Protein AF-A0A2P8FQ28-F1 (afdb_monomer)

InterPro domains:
  IPR010406 Protein of unknown function DUF1003 [PF06210] (60-153)
  IPR010406 Protein of unknown function DUF1003 [PTHR41386] (35-153)

Structure (mmCIF, N/CA/C/O backbone):
data_AF-A0A2P8FQ28-F1
#
_entry.id   AF-A0A2P8FQ28-F1
#
loop_
_atom_site.group_PDB
_atom_site.id
_atom_site.type_symbol
_atom_site.label_atom_id
_atom_site.label_alt_id
_atom_site.label_comp_id
_atom_site.label_asym_id
_atom_site.label_entity_id
_atom_site.label_seq_id
_atom_site.pdbx_PDB_ins_code
_atom_site.Cartn_x
_atom_site.Cartn_y
_atom_site.Cartn_z
_atom_site.occupancy
_atom_site.B_iso_or_equiv
_atom_site.auth_seq_id
_atom_site.auth_comp_id
_atom_site.auth_asym_id
_atom_site.auth_atom_id
_atom_site.pdbx_PDB_model_num
ATOM 1 N N . MET A 1 1 ? -65.913 -6.601 38.156 1.00 41.97 1 MET A N 1
ATOM 2 C CA . MET A 1 1 ? -65.371 -7.658 37.280 1.00 41.97 1 MET A CA 1
ATOM 3 C C . MET A 1 1 ? -63.898 -7.759 37.629 1.00 41.97 1 MET A C 1
ATOM 5 O O . MET A 1 1 ? -63.173 -6.809 37.374 1.00 41.97 1 MET A O 1
ATOM 9 N N . ASN A 1 2 ? -63.533 -8.771 38.417 1.00 44.94 2 ASN A N 1
ATOM 10 C CA . ASN A 1 2 ? -62.227 -8.864 39.070 1.00 44.94 2 ASN A CA 1
ATOM 11 C C . ASN A 1 2 ? -61.266 -9.559 38.102 1.00 44.94 2 ASN A C 1
ATOM 13 O O . ASN A 1 2 ? -61.473 -10.728 37.793 1.00 44.94 2 ASN A O 1
ATOM 17 N N . ILE A 1 3 ? -60.296 -8.816 37.580 1.00 49.09 3 ILE A N 1
ATOM 18 C CA . ILE A 1 3 ? -59.264 -9.339 36.684 1.00 49.09 3 ILE A CA 1
ATOM 19 C C . ILE A 1 3 ? -58.226 -10.075 37.546 1.00 49.09 3 ILE A C 1
ATOM 21 O O . ILE A 1 3 ? -57.774 -9.529 38.554 1.00 49.09 3 ILE A O 1
ATOM 25 N N . GLU A 1 4 ? -57.921 -11.329 37.204 1.00 52.25 4 GLU A N 1
ATOM 26 C CA . GLU A 1 4 ? -57.016 -12.207 37.956 1.00 52.25 4 GLU A CA 1
ATOM 27 C C . GLU A 1 4 ? -55.581 -11.639 38.051 1.00 52.25 4 GLU A C 1
ATOM 29 O O . GLU A 1 4 ? -55.111 -10.960 37.134 1.00 52.25 4 GLU A O 1
ATOM 34 N N . PRO A 1 5 ? -54.848 -11.912 39.149 1.00 59.88 5 PRO A N 1
ATOM 35 C CA . PRO A 1 5 ? -53.528 -11.328 39.417 1.00 59.88 5 PRO A CA 1
ATOM 36 C C . PRO A 1 5 ? -52.430 -11.719 38.407 1.00 59.88 5 PRO A C 1
ATOM 38 O O . PRO A 1 5 ? -51.423 -11.017 38.322 1.00 59.88 5 PRO A O 1
ATOM 41 N N . GLU A 1 6 ? -52.609 -12.787 37.619 1.00 58.25 6 GLU A N 1
ATOM 42 C CA . GLU A 1 6 ? -51.674 -13.181 36.549 1.00 58.25 6 GLU A CA 1
ATOM 43 C C . GLU A 1 6 ? -51.639 -12.183 35.378 1.00 58.25 6 GLU A C 1
ATOM 45 O O . GLU A 1 6 ? -50.570 -11.925 34.821 1.00 58.25 6 GLU A O 1
ATOM 50 N N . GLU A 1 7 ? -52.769 -11.548 35.041 1.00 56.09 7 GLU A N 1
ATOM 51 C CA . GLU A 1 7 ? -52.867 -10.640 33.886 1.00 56.09 7 GLU A CA 1
ATOM 52 C C . GLU A 1 7 ? -52.091 -9.329 34.124 1.00 56.09 7 GLU A C 1
ATOM 54 O O . GLU A 1 7 ? -51.493 -8.762 33.205 1.00 56.09 7 GLU A O 1
ATOM 59 N N . GLN A 1 8 ? -52.008 -8.872 35.380 1.00 56.69 8 GLN A N 1
ATOM 60 C CA . GLN A 1 8 ? -51.251 -7.673 35.767 1.00 56.69 8 GLN A CA 1
ATOM 61 C C . 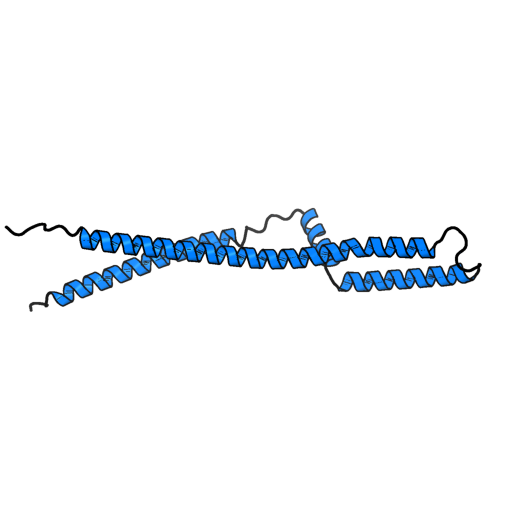GLN A 1 8 ? -49.732 -7.896 35.745 1.00 56.69 8 GLN A C 1
ATOM 63 O O . GLN A 1 8 ? -48.982 -6.992 35.367 1.00 56.69 8 GLN A O 1
ATOM 68 N N . ILE A 1 9 ? -49.272 -9.097 36.114 1.00 59.75 9 ILE A N 1
ATOM 69 C CA . ILE A 1 9 ? -47.850 -9.473 36.074 1.00 59.75 9 ILE A CA 1
ATOM 70 C C . ILE A 1 9 ? -47.388 -9.597 34.619 1.00 59.75 9 ILE A C 1
ATOM 72 O O . ILE A 1 9 ? -46.369 -9.013 34.251 1.00 59.75 9 ILE A O 1
ATOM 76 N N . PHE A 1 10 ? -48.185 -10.260 33.776 1.00 57.50 10 PHE A N 1
ATOM 77 C CA . PHE A 1 10 ? -47.898 -10.416 32.350 1.00 57.50 10 PHE A CA 1
ATOM 78 C C . PHE A 1 10 ? -47.864 -9.068 31.610 1.00 57.50 10 PHE A C 1
ATOM 80 O O . PHE A 1 10 ? -46.963 -8.809 30.812 1.00 57.50 10 PHE A O 1
ATOM 87 N N . THR A 1 11 ? -48.792 -8.159 31.932 1.00 64.94 11 THR A N 1
ATOM 88 C CA . THR A 1 11 ? -48.820 -6.805 31.350 1.00 64.94 11 THR A CA 1
ATOM 89 C C . THR A 1 11 ? -47.595 -5.981 31.766 1.00 64.94 11 THR A C 1
ATOM 91 O O . THR A 1 11 ? -47.005 -5.285 30.938 1.00 64.94 11 THR A O 1
ATOM 94 N N . GLY A 1 12 ? -47.162 -6.094 33.027 1.00 71.94 12 GLY A N 1
ATOM 95 C CA . GLY A 1 12 ? -45.959 -5.426 33.531 1.00 71.94 12 GLY A CA 1
ATOM 96 C C . GLY A 1 12 ? -44.660 -5.950 32.911 1.00 71.94 12 GLY A C 1
ATOM 97 O O . GLY A 1 12 ? -43.775 -5.155 32.589 1.00 71.94 12 GLY A O 1
ATOM 98 N N . GLU A 1 13 ? -44.546 -7.264 32.698 1.00 71.88 13 GLU A N 1
ATOM 99 C CA . GLU A 1 13 ? -43.406 -7.864 31.996 1.00 71.88 13 GLU A CA 1
ATOM 100 C C . GLU A 1 13 ? -43.367 -7.438 30.525 1.00 71.88 13 GLU A C 1
ATOM 102 O O . GLU A 1 13 ? -42.335 -6.948 30.066 1.00 71.88 13 GLU A O 1
ATOM 107 N N . MET A 1 14 ? -44.486 -7.508 29.800 1.00 70.38 14 MET A N 1
ATOM 108 C CA . MET A 1 14 ? -44.559 -7.073 28.396 1.00 70.38 14 MET A CA 1
ATOM 109 C C . MET A 1 14 ? -44.126 -5.608 28.222 1.00 70.38 14 MET A C 1
ATOM 111 O O . MET A 1 14 ? -43.327 -5.292 27.339 1.00 70.38 14 MET A O 1
ATOM 115 N N . GLN A 1 15 ? -44.559 -4.727 29.127 1.00 73.56 15 GLN A N 1
ATOM 116 C CA . GLN A 1 15 ? -44.184 -3.311 29.126 1.00 73.56 15 GLN A CA 1
ATOM 117 C C . GLN A 1 15 ? -42.697 -3.079 29.475 1.00 73.56 15 GLN A C 1
ATOM 119 O O . GLN A 1 15 ? -42.091 -2.081 29.072 1.00 73.56 15 GLN A O 1
ATOM 124 N N . TYR A 1 16 ? -42.083 -3.998 30.224 1.00 69.62 16 TYR A N 1
ATOM 125 C CA . TYR A 1 16 ? -40.661 -3.967 30.568 1.00 69.62 16 TYR A CA 1
ATOM 126 C C . TYR A 1 16 ? -39.781 -4.449 29.408 1.00 69.62 16 TYR A C 1
ATOM 128 O O . TYR A 1 16 ? -38.751 -3.837 29.116 1.00 69.62 16 TYR A O 1
ATOM 136 N N . LEU A 1 17 ? -40.210 -5.507 28.717 1.00 71.94 17 LEU A N 1
ATOM 137 C CA . LEU A 1 17 ? -39.536 -6.054 27.539 1.00 71.94 17 LEU A CA 1
ATOM 138 C C . LEU A 1 17 ? -39.528 -5.039 26.389 1.00 71.94 17 LEU A C 1
ATOM 140 O O . LEU A 1 17 ? -38.504 -4.868 25.729 1.00 71.94 17 LEU A O 1
ATOM 144 N N . GLU A 1 18 ? -40.622 -4.299 26.211 1.00 78.44 18 GLU A N 1
ATOM 145 C CA . GLU A 1 18 ? -40.720 -3.227 25.219 1.00 78.44 18 GLU A CA 1
ATOM 146 C C . GLU A 1 18 ? -39.738 -2.076 25.514 1.00 78.44 18 GLU A C 1
ATOM 148 O O . GLU A 1 18 ? -39.015 -1.619 24.625 1.00 78.44 18 GLU A O 1
ATOM 153 N N . LYS A 1 19 ? -39.625 -1.658 26.785 1.00 74.81 19 LYS A N 1
ATOM 154 C CA . LYS A 1 19 ? -38.637 -0.651 27.214 1.00 74.81 19 LYS A CA 1
ATOM 155 C C . LYS A 1 19 ? -37.199 -1.125 27.023 1.00 74.81 19 LYS A C 1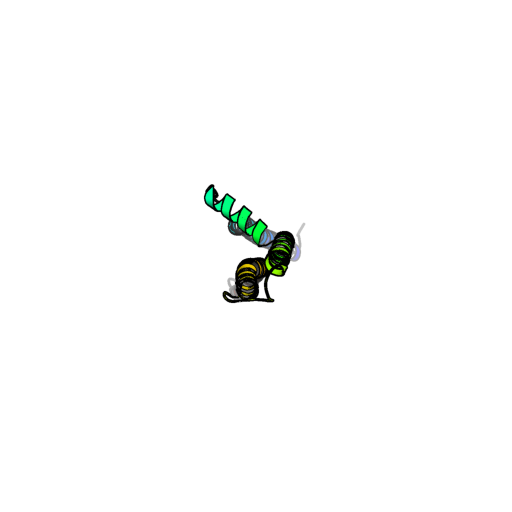
ATOM 157 O O . LYS A 1 19 ? -36.358 -0.338 26.592 1.00 74.81 19 LYS A O 1
ATOM 162 N N . LEU A 1 20 ? -36.913 -2.389 27.335 1.00 70.69 20 LEU A N 1
ATOM 163 C CA . LEU A 1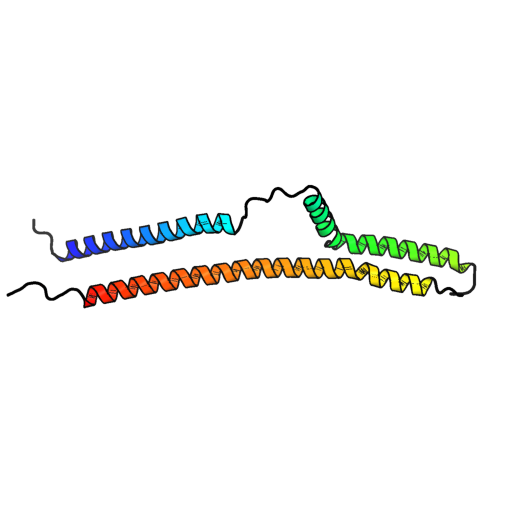 20 ? -35.581 -2.963 27.162 1.00 70.69 20 LEU A CA 1
ATOM 164 C C . LEU A 1 20 ? -35.191 -2.991 25.680 1.00 70.69 20 LEU A C 1
ATOM 166 O O . LEU A 1 20 ? -34.092 -2.569 25.324 1.00 70.69 20 LEU A O 1
ATOM 170 N N . HIS A 1 21 ? -36.116 -3.428 24.821 1.00 74.12 21 HIS A N 1
ATOM 171 C CA . HIS A 1 21 ? -35.918 -3.442 23.377 1.00 74.12 21 HIS A CA 1
ATOM 172 C C . HIS A 1 21 ? -35.661 -2.028 22.849 1.00 74.12 21 HIS A C 1
ATOM 174 O O . HIS A 1 21 ? -34.708 -1.819 22.106 1.00 74.12 21 HIS A O 1
ATOM 180 N N . LYS A 1 22 ? -36.429 -1.038 23.321 1.00 80.88 22 LYS A N 1
ATOM 181 C CA . LYS A 1 22 ? -36.265 0.369 22.942 1.00 80.88 22 LYS A CA 1
ATOM 182 C C . LYS A 1 22 ? -34.891 0.936 23.314 1.00 80.88 22 LYS A C 1
ATOM 184 O O . LYS A 1 22 ? -34.248 1.539 22.465 1.00 80.88 22 LYS A O 1
ATOM 189 N N . ILE A 1 23 ? -34.411 0.703 24.538 1.00 75.69 23 ILE A N 1
ATOM 190 C CA . ILE A 1 23 ? -33.101 1.203 25.000 1.00 75.69 23 ILE A CA 1
ATOM 191 C C . ILE A 1 23 ? -31.956 0.548 24.223 1.00 75.69 23 ILE A C 1
ATOM 193 O O . ILE A 1 23 ? -31.013 1.224 23.813 1.00 75.69 23 ILE A O 1
ATOM 197 N N . VAL A 1 24 ? -32.028 -0.769 24.006 1.00 78.19 24 VAL A N 1
ATOM 198 C CA . VAL A 1 24 ? -31.031 -1.493 23.207 1.00 78.19 24 VAL A CA 1
ATOM 199 C C . VAL A 1 24 ? -31.025 -0.966 21.773 1.00 78.19 24 VAL A C 1
ATOM 201 O O . VAL A 1 24 ? -29.953 -0.722 21.228 1.00 78.19 24 VAL A O 1
ATOM 204 N N . GLN A 1 25 ? -32.200 -0.723 21.191 1.00 76.44 25 GLN A N 1
ATOM 205 C CA . GLN A 1 25 ? -32.334 -0.202 19.834 1.00 76.44 25 GLN A CA 1
ATOM 206 C C . GLN A 1 25 ? -31.809 1.232 19.701 1.00 76.44 25 GLN A C 1
ATOM 208 O O . GLN A 1 25 ? -31.056 1.503 18.772 1.00 76.44 25 GLN A O 1
ATOM 213 N N . GLU A 1 26 ? -32.122 2.121 20.648 1.00 77.75 26 GLU A N 1
ATOM 214 C CA . GLU A 1 26 ? -31.590 3.492 20.693 1.00 77.75 26 GLU A CA 1
ATOM 215 C C . GLU A 1 26 ? -30.067 3.493 20.861 1.00 77.75 26 GLU A C 1
ATOM 217 O O . GLU A 1 26 ? -29.367 4.216 20.160 1.00 77.75 26 GLU A O 1
ATOM 222 N N . THR A 1 27 ? -29.534 2.618 21.716 1.00 69.38 27 THR A N 1
ATOM 223 C CA . THR A 1 27 ? -28.086 2.512 21.943 1.00 69.38 27 THR A CA 1
ATOM 224 C C . THR A 1 27 ? -27.354 1.945 20.723 1.00 69.38 27 THR A C 1
ATOM 226 O O . THR A 1 27 ? -26.227 2.348 20.436 1.00 69.38 27 THR A O 1
ATOM 229 N N . ILE A 1 28 ? -27.962 0.992 20.009 1.00 76.75 28 ILE A N 1
ATOM 230 C CA . ILE A 1 28 ? -27.426 0.476 18.743 1.00 76.75 28 ILE A CA 1
ATOM 231 C C . ILE A 1 28 ? -27.476 1.577 17.682 1.00 76.75 28 ILE A C 1
ATOM 233 O O . ILE A 1 28 ? -26.476 1.778 17.006 1.00 76.75 28 ILE A O 1
ATOM 237 N N . GLN A 1 29 ? -28.579 2.326 17.578 1.00 77.38 29 GLN A N 1
ATOM 238 C CA . GLN A 1 29 ? -28.713 3.427 16.619 1.00 77.38 29 GLN A CA 1
ATOM 239 C C . GLN A 1 29 ? -27.727 4.570 16.882 1.00 77.38 29 GLN A C 1
ATOM 241 O O . GLN A 1 29 ? -27.072 5.025 15.951 1.00 77.38 29 GLN A O 1
ATOM 246 N N . GLU A 1 30 ? -27.580 5.024 18.128 1.00 74.81 30 GLU A N 1
ATOM 247 C CA . GLU A 1 30 ? -26.624 6.078 18.494 1.00 74.81 30 GLU A CA 1
ATOM 248 C C . GLU A 1 30 ? -25.191 5.660 18.148 1.00 74.81 30 GLU A C 1
ATOM 250 O O . GLU A 1 30 ? -24.420 6.427 17.566 1.00 74.81 30 GLU A O 1
ATOM 255 N N . LYS A 1 31 ? -24.854 4.401 18.435 1.00 69.38 31 LYS A N 1
ATOM 256 C CA . LYS A 1 31 ? -23.560 3.839 18.064 1.00 69.38 31 LYS A CA 1
ATOM 257 C C . LYS A 1 31 ? -23.371 3.702 16.572 1.00 69.38 31 LYS A C 1
ATOM 259 O O . LYS A 1 31 ? -22.264 3.949 16.119 1.00 69.38 31 LYS A O 1
ATOM 264 N N . ASP A 1 32 ? -24.408 3.334 15.831 1.00 71.94 32 ASP A N 1
ATOM 265 C CA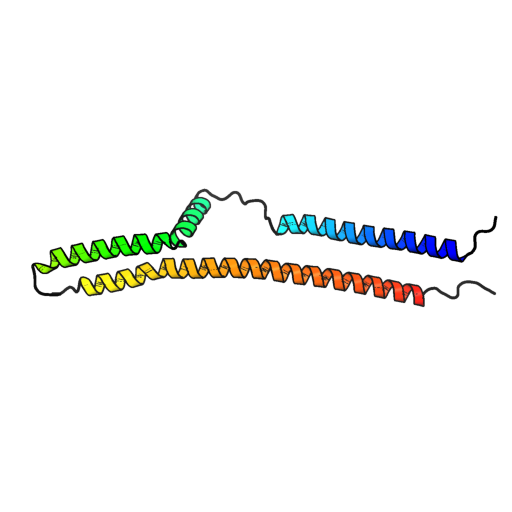 . ASP A 1 32 ? -24.350 3.214 14.377 1.00 71.94 32 ASP A CA 1
ATOM 266 C C . ASP A 1 32 ? -24.079 4.579 13.728 1.00 71.94 32 ASP A C 1
ATOM 268 O O . ASP A 1 32 ? -23.274 4.679 12.808 1.00 71.94 32 ASP A O 1
ATOM 272 N N . LEU A 1 33 ? -24.649 5.662 14.271 1.00 65.75 33 LEU A N 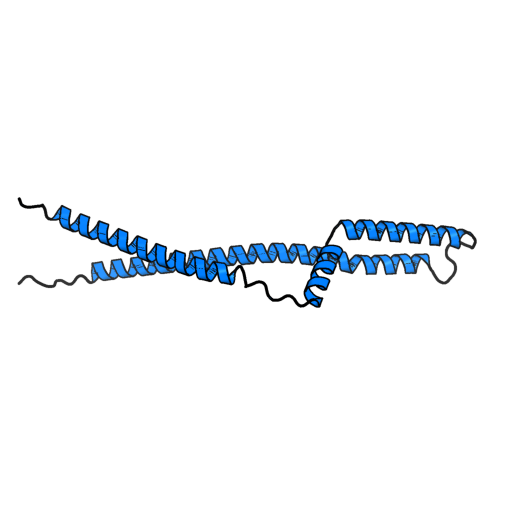1
ATOM 273 C CA . LEU A 1 33 ? -24.392 7.031 13.807 1.00 65.75 33 LEU A CA 1
ATOM 274 C C . LEU A 1 33 ? -22.950 7.486 14.075 1.00 65.75 33 LEU A C 1
ATOM 276 O O . LEU A 1 33 ? -22.299 8.032 13.181 1.00 65.75 33 LEU A O 1
ATOM 280 N N . ILE A 1 34 ? -22.436 7.246 15.285 1.00 72.00 34 ILE A N 1
ATOM 281 C CA . ILE A 1 34 ? -21.043 7.570 15.639 1.00 72.00 34 ILE A CA 1
ATOM 282 C C . ILE A 1 34 ? -20.084 6.707 14.815 1.00 72.00 34 ILE A C 1
ATOM 284 O O . ILE A 1 34 ? -19.093 7.200 14.279 1.00 72.00 34 ILE A O 1
ATOM 288 N N . LEU A 1 35 ? -20.403 5.424 14.669 1.00 66.81 35 LEU A N 1
ATOM 289 C CA . LEU A 1 35 ? -19.630 4.477 13.888 1.00 66.81 35 LEU A CA 1
ATOM 290 C C . LEU A 1 35 ? -19.554 4.879 12.418 1.00 66.81 35 LEU A C 1
ATOM 292 O O . LEU A 1 35 ? -18.471 4.877 11.840 1.00 66.81 35 LEU A O 1
ATOM 296 N N . ASN A 1 36 ? -20.688 5.216 11.807 1.00 70.56 36 ASN A N 1
ATOM 297 C CA . ASN A 1 36 ? -20.738 5.587 10.401 1.00 70.56 36 ASN A CA 1
ATOM 298 C C . ASN A 1 36 ? -19.837 6.803 10.134 1.00 70.56 36 ASN A C 1
ATOM 300 O O . ASN A 1 36 ? -19.086 6.800 9.162 1.00 70.56 36 ASN A O 1
ATOM 304 N N . ASN A 1 37 ? -19.827 7.772 11.056 1.00 70.56 37 ASN A N 1
ATOM 305 C CA . ASN A 1 37 ? -18.950 8.940 11.004 1.00 70.56 37 ASN A CA 1
ATOM 306 C C . ASN A 1 37 ? -17.457 8.590 11.188 1.00 70.56 37 ASN A C 1
ATOM 308 O O . ASN A 1 37 ? -16.610 9.147 10.498 1.00 70.56 37 ASN A O 1
ATOM 312 N N . LEU A 1 38 ? -17.124 7.642 12.072 1.00 69.56 38 LEU A N 1
ATOM 313 C CA . LEU A 1 38 ? -15.740 7.196 12.298 1.00 69.56 38 LEU A CA 1
ATOM 314 C C . LEU A 1 38 ? -15.188 6.324 11.158 1.00 69.56 38 LEU A C 1
ATOM 316 O O . LEU A 1 38 ? -14.001 6.402 10.853 1.00 69.56 38 LEU A O 1
ATOM 320 N N . LEU A 1 39 ? -16.031 5.494 10.536 1.00 66.56 39 LEU A N 1
ATOM 321 C CA . LEU A 1 39 ? -15.660 4.656 9.387 1.00 66.56 39 LEU A CA 1
ATOM 322 C C . LEU A 1 39 ? -15.562 5.458 8.087 1.00 66.56 39 LEU A C 1
ATOM 324 O O . LEU A 1 39 ? -14.802 5.086 7.196 1.00 66.56 39 LEU A O 1
ATOM 328 N N . HIS A 1 40 ? -16.314 6.553 7.982 1.00 64.38 40 HIS A N 1
ATOM 329 C CA . HIS A 1 40 ? -16.279 7.473 6.851 1.00 64.38 40 HIS A CA 1
ATOM 330 C C . HIS A 1 40 ? -15.818 8.843 7.350 1.00 64.38 40 HIS A C 1
ATOM 332 O O . HIS A 1 40 ? -16.645 9.757 7.453 1.00 64.38 40 HIS A O 1
ATOM 338 N N . PRO A 1 41 ? -14.520 9.008 7.677 1.00 60.38 41 PRO A N 1
ATOM 339 C CA . PRO A 1 41 ? -13.998 10.322 8.003 1.00 60.38 41 PRO A CA 1
ATOM 340 C C . PRO A 1 41 ? -14.382 11.281 6.875 1.00 60.38 41 PRO A C 1
ATOM 342 O O . PRO A 1 41 ? -14.257 10.951 5.689 1.00 60.38 41 PRO A O 1
ATOM 345 N N . SER A 1 42 ? -14.936 12.438 7.250 1.00 54.75 42 SER A N 1
ATOM 346 C CA . SER A 1 42 ? -15.305 13.501 6.317 1.00 54.75 42 SER A CA 1
ATOM 347 C C . SER A 1 42 ? -14.154 13.700 5.348 1.00 54.75 42 SER A C 1
ATOM 349 O O . SER A 1 42 ? -13.046 13.950 5.812 1.00 54.75 42 SER A O 1
ATOM 351 N N . GLN A 1 43 ? -14.419 13.528 4.047 1.00 58.78 43 GLN A N 1
ATOM 352 C CA . GLN A 1 43 ? -13.411 13.582 2.988 1.00 58.78 43 GLN A CA 1
ATOM 353 C C . GLN A 1 43 ? -12.499 14.777 3.239 1.00 58.78 43 GLN A C 1
ATOM 355 O O . GLN A 1 43 ? -12.916 15.922 3.043 1.00 58.78 43 GLN A O 1
ATOM 360 N N . ASP A 1 44 ? -11.292 14.500 3.733 1.00 60.81 44 ASP A N 1
ATOM 361 C CA . ASP A 1 44 ? -10.318 15.542 3.990 1.00 60.81 44 ASP A CA 1
ATOM 362 C C . ASP A 1 44 ? -10.170 16.340 2.700 1.00 60.81 44 ASP A C 1
ATOM 364 O O . ASP A 1 44 ? -10.190 15.788 1.595 1.00 60.81 44 ASP A O 1
ATOM 368 N N . ILE A 1 45 ? -10.091 17.659 2.833 1.00 60.41 45 ILE A N 1
ATOM 369 C CA . ILE A 1 45 ? -9.812 18.574 1.731 1.00 60.41 45 ILE A CA 1
ATOM 370 C C . ILE A 1 45 ? -8.445 18.217 1.137 1.00 60.41 45 ILE A C 1
ATOM 372 O O . ILE A 1 45 ? -7.427 18.798 1.498 1.00 60.41 45 ILE A O 1
ATOM 376 N N . LEU A 1 46 ? -8.421 17.222 0.245 1.00 64.44 46 LEU A N 1
ATOM 377 C CA . LEU A 1 46 ? -7.195 16.714 -0.344 1.00 64.44 46 LEU A CA 1
ATOM 378 C C . LEU A 1 46 ? -6.501 17.879 -1.032 1.00 64.44 46 LEU A C 1
ATOM 380 O O . LEU A 1 46 ? -7.039 18.487 -1.969 1.00 64.44 46 LEU A O 1
ATOM 384 N N . SER A 1 47 ? -5.295 18.185 -0.561 1.00 79.31 47 SER A N 1
ATOM 385 C CA . SER A 1 47 ? -4.437 19.150 -1.227 1.00 79.31 47 SER A CA 1
ATOM 386 C C . SER A 1 47 ? -4.244 18.707 -2.679 1.00 79.31 47 SER A C 1
ATOM 388 O O . SER A 1 47 ? -4.269 17.514 -3.006 1.00 79.31 47 SER A O 1
ATOM 390 N N . LYS A 1 48 ? -4.044 19.665 -3.589 1.00 79.81 48 LYS A N 1
ATOM 391 C CA . LYS A 1 48 ? -3.829 19.376 -5.019 1.00 79.81 48 LYS A CA 1
ATOM 392 C C . LYS A 1 48 ? -2.689 18.366 -5.234 1.00 79.81 48 LYS A C 1
ATOM 394 O O . LYS A 1 48 ? -2.747 17.578 -6.173 1.00 79.81 48 LYS A O 1
ATOM 399 N N . GLU A 1 49 ? -1.705 18.370 -4.337 1.00 81.31 49 GLU A N 1
ATOM 400 C CA . GLU A 1 49 ? -0.562 17.453 -4.305 1.00 81.31 49 GLU A CA 1
ATOM 401 C C . GLU A 1 49 ? -0.969 16.015 -3.958 1.00 81.31 49 GLU A C 1
ATOM 403 O O . GLU A 1 49 ? -0.554 15.082 -4.641 1.00 81.31 49 GLU A O 1
ATOM 408 N N . GLN A 1 50 ? -1.847 15.832 -2.967 1.00 82.12 50 GLN A N 1
ATOM 409 C CA . GLN A 1 50 ? -2.346 14.512 -2.569 1.00 82.12 50 GLN A CA 1
ATOM 410 C C . GLN A 1 50 ? -3.159 13.877 -3.698 1.00 82.12 50 GLN A C 1
ATOM 412 O O . GLN A 1 50 ? -2.907 12.739 -4.072 1.00 82.12 50 GLN A O 1
ATOM 417 N N . ARG A 1 51 ? -4.021 14.660 -4.360 1.00 82.44 51 ARG A N 1
ATOM 418 C CA . ARG A 1 51 ? -4.773 14.195 -5.539 1.00 82.44 51 ARG A CA 1
ATOM 419 C C . ARG A 1 51 ? -3.877 13.752 -6.694 1.00 82.44 51 ARG A C 1
ATOM 421 O O . ARG A 1 51 ? -4.246 12.846 -7.441 1.00 82.44 51 ARG A O 1
ATOM 428 N N . LEU A 1 52 ? -2.738 14.419 -6.890 1.00 83.94 52 LEU A N 1
ATOM 429 C CA . LEU A 1 52 ? -1.779 14.027 -7.918 1.00 83.94 52 LEU A CA 1
ATOM 430 C C . LEU A 1 52 ? -1.069 12.727 -7.525 1.00 83.94 52 LEU A C 1
ATOM 432 O O . LEU A 1 52 ? -1.000 11.817 -8.350 1.00 83.94 52 LEU A O 1
ATOM 436 N N . SER A 1 53 ? -0.610 12.625 -6.276 1.00 84.31 53 SER A N 1
ATOM 437 C CA . SER A 1 53 ? -0.006 11.404 -5.731 1.00 84.31 53 SER A CA 1
ATOM 438 C C . SER A 1 53 ? -0.941 10.205 -5.830 1.00 84.31 53 SER A C 1
ATOM 440 O O . SER A 1 53 ? -0.519 9.170 -6.334 1.00 84.31 53 SER A O 1
ATOM 442 N N . ASP A 1 54 ? -2.216 10.349 -5.465 1.00 82.56 54 ASP A N 1
ATOM 443 C CA . ASP A 1 54 ? -3.203 9.266 -5.555 1.00 82.56 54 ASP A CA 1
ATOM 444 C C . ASP A 1 54 ? -3.349 8.764 -6.992 1.00 82.56 54 ASP A C 1
ATOM 446 O O . ASP A 1 54 ? -3.410 7.563 -7.261 1.00 82.56 54 ASP A O 1
ATOM 450 N N . LYS A 1 55 ? -3.340 9.689 -7.956 1.00 82.75 55 LYS A N 1
ATOM 451 C CA . LYS A 1 55 ? -3.438 9.353 -9.378 1.00 82.75 55 LYS A CA 1
ATOM 452 C C . LYS A 1 55 ? -2.190 8.623 -9.878 1.00 82.75 55 LYS A C 1
ATOM 454 O O . LYS A 1 55 ? -2.308 7.701 -10.685 1.00 82.75 55 LYS A O 1
ATOM 459 N N . VAL A 1 56 ? -1.010 9.017 -9.397 1.00 82.81 56 VAL A N 1
ATOM 460 C CA . VAL A 1 56 ? 0.266 8.359 -9.712 1.00 82.81 56 VAL A CA 1
ATOM 461 C C . VAL A 1 56 ? 0.351 6.982 -9.053 1.00 82.81 56 VAL A C 1
ATOM 463 O O . VAL A 1 56 ? 0.724 6.027 -9.728 1.00 82.81 56 VAL A O 1
ATOM 466 N N . ALA A 1 57 ? -0.051 6.845 -7.789 1.00 83.00 57 ALA A N 1
ATOM 467 C CA . ALA A 1 57 ? -0.084 5.574 -7.068 1.00 83.00 57 ALA A CA 1
ATOM 468 C C . ALA A 1 57 ? -1.049 4.581 -7.729 1.00 83.00 57 ALA A C 1
ATOM 470 O O . ALA A 1 57 ? -0.693 3.433 -7.986 1.00 83.00 57 ALA A O 1
ATOM 471 N N . HIS A 1 58 ? -2.238 5.042 -8.124 1.00 81.88 58 HIS A N 1
ATOM 472 C CA . HIS A 1 58 ? -3.205 4.207 -8.831 1.00 81.88 58 HIS A CA 1
ATOM 473 C C . HIS A 1 58 ? -2.707 3.786 -10.227 1.00 81.88 58 HIS A C 1
ATOM 475 O O . HIS A 1 58 ? -3.039 2.703 -10.720 1.00 81.88 58 HIS A O 1
ATOM 481 N N . PHE A 1 59 ? -1.910 4.627 -10.890 1.00 82.50 59 PHE A N 1
ATOM 482 C CA . PHE A 1 59 ? -1.280 4.272 -12.158 1.00 82.50 59 PHE A CA 1
ATOM 483 C C . PHE A 1 59 ? -0.130 3.270 -11.961 1.00 82.50 59 PHE A C 1
ATOM 485 O O . PHE A 1 59 ? -0.106 2.240 -12.634 1.00 82.50 59 PHE A O 1
ATOM 492 N N . GLY A 1 60 ? 0.771 3.523 -11.007 1.00 83.19 60 GLY A N 1
ATOM 493 C CA . GLY A 1 60 ? 1.923 2.668 -10.693 1.00 83.19 60 GLY A CA 1
ATOM 494 C C . GLY A 1 60 ? 1.551 1.310 -10.087 1.00 83.19 60 GLY A C 1
ATOM 495 O O . GLY A 1 60 ? 2.235 0.320 -10.336 1.00 83.19 60 GLY A O 1
ATOM 496 N N . GLY A 1 61 ? 0.427 1.232 -9.372 1.00 82.62 61 GLY A N 1
ATOM 497 C CA . GLY A 1 61 ? -0.1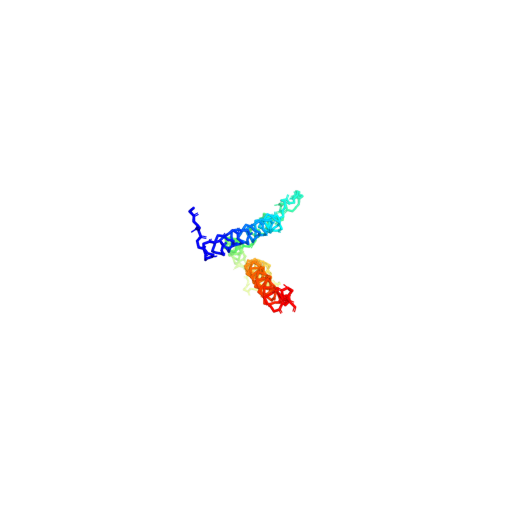37 -0.003 -8.822 1.00 82.62 61 GLY A CA 1
ATOM 498 C C . GLY A 1 61 ? -0.955 -0.835 -9.819 1.00 82.62 61 GLY A C 1
ATOM 499 O O . GLY A 1 61 ? -1.535 -1.848 -9.434 1.00 82.62 61 GLY A O 1
ATOM 500 N N . SER A 1 62 ? -1.034 -0.443 -11.098 1.00 86.94 62 SER A N 1
ATOM 501 C CA . SER A 1 62 ? -1.834 -1.150 -12.107 1.00 86.94 62 SER A CA 1
ATOM 502 C C . SER A 1 62 ? -1.019 -2.139 -12.939 1.00 86.94 62 SER A C 1
ATOM 504 O O . SER A 1 62 ? 0.063 -1.824 -13.433 1.00 86.94 62 SER A O 1
ATOM 506 N N . TRP A 1 63 ? -1.591 -3.313 -13.222 1.00 86.19 63 TRP A N 1
ATOM 507 C CA . TRP A 1 63 ? -0.993 -4.302 -14.132 1.00 86.19 63 TRP A CA 1
ATOM 508 C C . TRP A 1 63 ? -0.689 -3.730 -15.528 1.00 86.19 63 TRP A C 1
ATOM 510 O O . TRP A 1 63 ? 0.294 -4.103 -16.167 1.00 86.19 63 TRP A O 1
ATOM 520 N N . ARG A 1 64 ? -1.497 -2.766 -15.993 1.00 87.50 64 ARG A N 1
ATOM 521 C CA . ARG A 1 64 ? -1.304 -2.113 -17.299 1.00 87.50 64 ARG A CA 1
ATOM 522 C C . ARG A 1 64 ? 0.015 -1.339 -17.374 1.00 87.50 64 ARG A C 1
ATOM 524 O O . ARG A 1 64 ? 0.624 -1.309 -18.440 1.00 87.50 64 ARG A O 1
ATOM 531 N N . PHE A 1 65 ? 0.470 -0.756 -16.263 1.00 86.69 65 PHE A N 1
ATOM 532 C CA . PHE A 1 65 ? 1.735 -0.023 -16.210 1.00 86.69 65 PHE A CA 1
ATOM 533 C C . PHE A 1 65 ? 2.929 -0.944 -16.466 1.00 86.69 65 PHE A C 1
ATOM 535 O O . PHE A 1 65 ? 3.771 -0.625 -17.301 1.00 86.69 65 PHE A O 1
ATOM 542 N N . ILE A 1 66 ? 2.956 -2.117 -15.822 1.00 87.06 66 ILE A N 1
ATOM 543 C CA . ILE A 1 66 ? 4.025 -3.110 -16.005 1.00 87.06 66 ILE A CA 1
ATOM 544 C C . ILE A 1 66 ? 4.109 -3.553 -17.470 1.00 87.06 66 ILE A C 1
ATOM 546 O O . ILE A 1 66 ? 5.201 -3.630 -18.027 1.00 87.06 66 ILE A O 1
ATOM 550 N N . VAL A 1 67 ? 2.964 -3.797 -18.115 1.00 89.69 67 VAL A N 1
ATOM 551 C CA . VAL A 1 67 ? 2.922 -4.210 -19.527 1.00 89.69 67 VAL A CA 1
ATOM 552 C C . VAL A 1 67 ? 3.475 -3.117 -20.443 1.00 89.69 67 VAL A C 1
ATOM 554 O O . VAL A 1 67 ? 4.335 -3.397 -21.274 1.00 89.69 67 VAL A O 1
ATOM 557 N N . ILE A 1 68 ? 3.029 -1.867 -20.279 1.00 89.81 68 ILE A N 1
ATOM 558 C CA . ILE A 1 68 ? 3.507 -0.735 -21.090 1.00 89.81 68 ILE A CA 1
ATOM 559 C C . ILE A 1 68 ? 5.010 -0.516 -20.879 1.00 89.81 68 ILE A C 1
ATOM 561 O O . ILE A 1 68 ? 5.754 -0.369 -21.848 1.00 89.81 68 ILE A O 1
ATOM 565 N N . PHE A 1 69 ? 5.465 -0.545 -19.626 1.00 86.56 69 PHE A N 1
ATOM 566 C CA . PHE A 1 69 ? 6.874 -0.397 -19.277 1.00 86.56 69 PHE A CA 1
ATOM 567 C C . PHE A 1 69 ? 7.732 -1.509 -19.897 1.00 86.56 69 PHE A C 1
ATOM 569 O O . PHE A 1 69 ? 8.762 -1.229 -20.508 1.00 86.56 69 PHE A O 1
ATOM 576 N N . GLY A 1 70 ? 7.266 -2.760 -19.834 1.00 89.44 70 GLY A N 1
ATOM 577 C CA . GLY A 1 70 ? 7.921 -3.899 -20.473 1.00 89.44 70 GLY A CA 1
ATOM 578 C C . GLY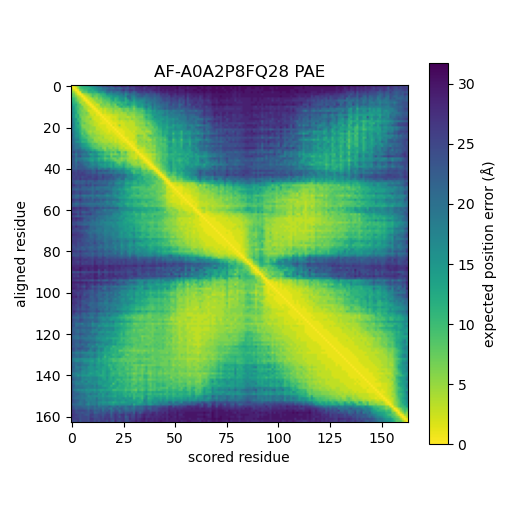 A 1 70 ? 8.025 -3.755 -21.994 1.00 89.44 70 GLY A C 1
ATOM 579 O O . GLY A 1 70 ? 9.081 -4.029 -22.557 1.00 89.44 70 GLY A O 1
ATOM 580 N N . VAL A 1 71 ? 6.975 -3.267 -22.663 1.00 92.12 71 VAL A N 1
ATOM 581 C CA . VAL A 1 71 ? 6.994 -3.017 -24.118 1.00 92.12 71 VAL A CA 1
ATOM 582 C C . VAL A 1 71 ? 8.010 -1.935 -24.486 1.00 92.12 71 VAL A C 1
ATOM 584 O O . VAL A 1 71 ? 8.789 -2.129 -25.419 1.00 92.12 71 VAL A O 1
ATOM 587 N N . ILE A 1 72 ? 8.045 -0.825 -23.743 1.00 88.56 72 ILE A N 1
ATOM 588 C CA . ILE A 1 72 ? 9.009 0.265 -23.964 1.00 88.56 72 ILE A CA 1
ATOM 589 C C . ILE A 1 72 ? 10.444 -0.240 -23.783 1.00 88.56 72 ILE A C 1
ATOM 591 O O . ILE A 1 72 ? 11.309 0.048 -24.609 1.00 88.56 72 ILE A O 1
ATOM 595 N N . LEU A 1 73 ? 10.697 -1.034 -22.741 1.00 85.38 73 LEU A N 1
ATOM 596 C CA . LEU A 1 73 ? 12.007 -1.635 -22.509 1.00 85.38 73 LEU A CA 1
ATOM 597 C C . LEU A 1 73 ? 12.405 -2.609 -23.614 1.00 85.38 73 LEU A C 1
ATOM 599 O O . LEU A 1 73 ? 13.541 -2.568 -24.078 1.00 85.38 73 LEU A O 1
ATOM 603 N N . MET A 1 74 ? 11.486 -3.463 -24.066 1.00 86.81 74 MET A N 1
ATOM 604 C CA . MET A 1 74 ? 11.755 -4.404 -25.153 1.00 86.81 74 MET A CA 1
ATOM 605 C C . MET A 1 74 ? 12.106 -3.654 -26.443 1.00 86.81 74 MET A C 1
ATOM 607 O O . MET A 1 74 ? 13.092 -3.969 -27.107 1.00 86.81 74 MET A O 1
ATOM 611 N N . PHE A 1 75 ? 11.364 -2.587 -26.743 1.00 88.75 75 PHE A N 1
ATOM 612 C CA . PHE A 1 75 ? 11.662 -1.696 -27.859 1.00 88.75 75 PHE A CA 1
ATOM 613 C C . PHE A 1 75 ? 13.049 -1.046 -27.727 1.00 88.75 75 PHE A C 1
ATOM 615 O O . PHE A 1 75 ? 13.820 -1.025 -28.688 1.00 88.75 75 PHE A O 1
ATOM 622 N N . TRP A 1 76 ? 13.414 -0.589 -26.527 1.00 82.50 76 TRP A N 1
ATOM 623 C CA . TRP A 1 76 ? 14.729 -0.008 -26.256 1.00 82.50 76 TRP A CA 1
ATOM 624 C C . TRP A 1 76 ? 15.869 -1.023 -26.411 1.00 82.50 76 TRP A C 1
ATOM 626 O O . TRP A 1 76 ? 16.910 -0.698 -26.986 1.00 82.50 76 TRP A O 1
ATOM 636 N N . ILE A 1 77 ? 15.669 -2.264 -25.955 1.00 81.44 77 ILE A N 1
ATOM 637 C CA . ILE A 1 77 ? 16.619 -3.370 -26.141 1.00 81.44 77 ILE A CA 1
ATOM 638 C C . ILE A 1 77 ? 16.824 -3.640 -27.633 1.00 81.44 77 ILE A C 1
ATOM 640 O O . ILE A 1 77 ? 17.968 -3.724 -28.071 1.00 81.44 77 ILE A O 1
ATOM 644 N N . ILE A 1 78 ? 15.748 -3.723 -28.426 1.00 84.12 78 ILE A N 1
ATOM 645 C CA . ILE A 1 78 ? 15.845 -3.952 -29.877 1.00 84.12 78 ILE A CA 1
ATOM 646 C C . ILE A 1 78 ? 16.683 -2.862 -30.546 1.00 84.12 78 ILE A C 1
ATOM 648 O O . ILE A 1 78 ? 17.592 -3.187 -31.310 1.00 84.12 78 ILE A O 1
ATOM 652 N N . ILE A 1 79 ? 16.416 -1.585 -30.247 1.00 82.44 79 ILE A N 1
ATOM 653 C CA . ILE A 1 79 ? 17.191 -0.465 -30.803 1.00 82.44 79 ILE A CA 1
ATOM 654 C C . ILE A 1 79 ? 18.671 -0.606 -30.441 1.00 82.44 79 ILE A C 1
ATOM 656 O O . ILE A 1 79 ? 19.526 -0.517 -31.321 1.00 82.44 79 ILE A O 1
ATOM 660 N N . ASN A 1 80 ? 18.976 -0.871 -29.168 1.00 77.81 80 ASN A N 1
ATOM 661 C CA . ASN A 1 80 ? 20.357 -1.025 -28.713 1.00 77.81 80 ASN A CA 1
ATOM 662 C C . ASN A 1 80 ? 21.058 -2.195 -29.412 1.00 77.81 80 ASN A C 1
ATOM 664 O O . ASN A 1 80 ? 22.178 -2.035 -29.885 1.00 77.81 80 ASN A O 1
ATOM 668 N N . VAL A 1 81 ? 20.394 -3.345 -29.548 1.00 77.19 81 VAL A N 1
ATOM 669 C CA . VAL A 1 81 ? 20.958 -4.521 -30.226 1.00 77.19 81 VAL A CA 1
ATOM 670 C C . VAL A 1 81 ? 21.199 -4.249 -31.712 1.00 77.19 81 VAL A C 1
ATOM 672 O O . VAL A 1 81 ? 22.246 -4.630 -32.226 1.00 77.19 81 VAL A O 1
ATOM 675 N N . VAL A 1 82 ? 20.276 -3.579 -32.410 1.00 78.38 82 VAL A N 1
ATOM 676 C CA . VAL A 1 82 ? 20.421 -3.259 -33.844 1.00 78.38 82 VAL A CA 1
ATOM 677 C C . VAL A 1 82 ? 21.571 -2.280 -34.091 1.00 78.38 82 VAL A C 1
ATOM 679 O O . VAL A 1 82 ? 22.352 -2.495 -35.015 1.00 78.38 82 VAL A O 1
ATOM 682 N N . VAL A 1 83 ? 21.713 -1.247 -33.256 1.00 73.94 83 VAL A N 1
ATOM 683 C CA . VAL A 1 83 ? 22.808 -0.266 -33.353 1.00 73.94 83 VAL A CA 1
ATOM 684 C C . VAL A 1 83 ? 24.159 -0.907 -33.021 1.00 73.94 83 VAL A C 1
ATOM 686 O O . VAL A 1 83 ? 25.149 -0.662 -33.711 1.00 73.94 83 VAL A O 1
ATOM 689 N N . LEU A 1 84 ? 24.209 -1.767 -32.001 1.00 66.31 84 LEU A N 1
ATOM 690 C CA . LEU A 1 84 ? 25.455 -2.372 -31.528 1.00 66.31 84 LEU A CA 1
ATOM 691 C C . LEU A 1 84 ? 25.933 -3.544 -32.399 1.00 66.31 84 LEU A C 1
ATOM 693 O O . LEU A 1 84 ? 27.122 -3.845 -32.401 1.00 66.31 84 LEU A O 1
ATOM 697 N N . LYS A 1 85 ? 25.053 -4.158 -33.207 1.00 61.34 85 LYS A N 1
ATOM 698 C CA . LYS A 1 85 ? 25.395 -5.257 -34.134 1.00 61.34 85 LYS A CA 1
ATOM 699 C C . LYS A 1 85 ? 26.455 -4.883 -35.183 1.00 61.34 85 LYS A C 1
ATOM 701 O O . LYS A 1 85 ? 26.999 -5.773 -35.831 1.00 61.34 85 LYS A O 1
ATOM 706 N N . SER A 1 86 ? 26.731 -3.589 -35.373 1.00 63.12 86 SER A N 1
ATOM 707 C CA . SER A 1 86 ? 27.751 -3.099 -36.308 1.00 63.12 86 SER A CA 1
ATOM 708 C C . SER A 1 86 ? 29.188 -3.158 -35.754 1.00 63.12 86 SER A C 1
ATOM 710 O O . SER A 1 86 ? 30.122 -2.885 -36.504 1.00 63.12 86 SER A O 1
ATOM 712 N N . SER A 1 87 ? 29.377 -3.528 -34.481 1.00 59.44 87 SER A N 1
ATOM 713 C CA . SER A 1 87 ? 30.676 -3.778 -33.837 1.00 59.44 87 SER A CA 1
ATOM 714 C C . SER A 1 87 ? 30.617 -5.086 -33.029 1.00 59.44 87 SER A C 1
ATOM 716 O O . SER A 1 87 ? 29.535 -5.630 -32.828 1.00 59.44 87 SER A O 1
ATOM 718 N N . ALA A 1 88 ? 31.767 -5.642 -32.624 1.00 60.16 88 ALA A N 1
ATOM 719 C CA . ALA A 1 88 ? 31.872 -6.942 -31.938 1.00 60.16 88 ALA A CA 1
ATOM 720 C C . ALA A 1 88 ? 30.857 -7.113 -30.784 1.00 60.16 88 ALA A C 1
ATOM 722 O O . ALA A 1 88 ? 30.452 -6.137 -30.165 1.00 60.16 88 ALA A O 1
ATOM 723 N N . PHE A 1 89 ? 30.438 -8.348 -30.490 1.00 56.66 89 PHE A N 1
ATOM 724 C CA . PHE A 1 89 ? 29.430 -8.629 -29.460 1.00 56.66 89 PHE A CA 1
ATOM 725 C C . PHE A 1 89 ? 29.947 -8.228 -28.057 1.00 56.66 89 PHE A C 1
ATOM 727 O O . PHE A 1 89 ? 30.896 -8.826 -27.559 1.00 56.66 89 PHE A O 1
ATOM 734 N N . ASP A 1 90 ? 29.320 -7.192 -27.483 1.00 60.41 90 ASP A N 1
ATOM 735 C CA . ASP A 1 90 ? 29.548 -6.525 -26.179 1.00 60.41 90 ASP A CA 1
ATOM 736 C C . ASP A 1 90 ? 31.009 -6.107 -25.851 1.00 60.41 90 ASP A C 1
ATOM 738 O O . ASP A 1 90 ? 31.649 -6.670 -24.958 1.00 60.41 90 ASP A O 1
ATOM 742 N N . PRO A 1 91 ? 31.566 -5.089 -26.543 1.00 62.97 91 PRO A N 1
ATOM 743 C CA . PRO A 1 91 ? 32.833 -4.461 -26.188 1.00 62.97 91 PRO A CA 1
ATOM 744 C C . PRO A 1 91 ? 32.634 -3.528 -24.987 1.00 62.97 91 PRO A C 1
ATOM 746 O O . PRO A 1 91 ? 31.571 -2.937 -24.806 1.00 62.97 91 PRO A O 1
ATOM 749 N N . TYR A 1 92 ? 33.680 -3.340 -24.185 1.00 50.44 92 TYR A N 1
ATOM 750 C CA . TYR A 1 92 ? 33.667 -2.390 -23.070 1.00 50.44 92 TYR A CA 1
ATOM 751 C C . TYR A 1 92 ? 33.213 -0.988 -23.537 1.00 50.44 92 TYR A C 1
ATOM 753 O O . TYR A 1 92 ? 33.776 -0.488 -24.516 1.00 50.44 92 TYR A O 1
ATOM 761 N N . PRO A 1 93 ? 32.258 -0.312 -22.863 1.00 60.69 93 PRO A N 1
ATOM 762 C CA . PRO A 1 93 ? 31.601 -0.634 -21.591 1.00 60.69 93 PRO A CA 1
ATOM 763 C C . PRO A 1 93 ? 30.316 -1.467 -21.783 1.00 60.69 93 PRO A C 1
ATOM 765 O O . PRO A 1 93 ? 29.476 -1.106 -22.597 1.00 60.69 93 PRO A O 1
ATOM 768 N N . PHE A 1 94 ? 30.139 -2.538 -20.997 1.00 69.38 94 PHE A N 1
ATOM 769 C CA . PHE A 1 94 ? 29.052 -3.535 -21.099 1.00 69.38 94 PHE A CA 1
ATOM 770 C C . PHE A 1 94 ? 27.633 -2.931 -21.077 1.00 69.38 94 PHE A C 1
ATOM 772 O O . PHE A 1 94 ? 26.979 -2.833 -20.030 1.00 69.38 94 PHE A O 1
ATOM 779 N N . ILE A 1 95 ? 27.139 -2.501 -22.236 1.00 78.38 95 ILE A N 1
ATOM 780 C CA . ILE A 1 95 ? 25.894 -1.736 -22.356 1.00 78.38 95 ILE A CA 1
ATOM 781 C C . ILE A 1 95 ? 24.678 -2.623 -22.087 1.00 78.38 95 ILE A C 1
ATOM 783 O O . ILE A 1 95 ? 23.728 -2.198 -21.429 1.00 78.38 95 ILE A O 1
ATOM 787 N N . LEU A 1 96 ? 24.742 -3.886 -22.518 1.00 75.00 96 LEU A N 1
ATOM 788 C CA . LEU A 1 96 ? 23.681 -4.870 -22.314 1.00 75.00 96 LEU A CA 1
ATOM 789 C C . LEU A 1 96 ? 23.532 -5.233 -20.835 1.00 75.00 96 LEU A C 1
ATOM 791 O O . LEU A 1 96 ? 22.417 -5.241 -20.314 1.00 75.00 96 LEU A O 1
ATOM 795 N N . MET A 1 97 ? 24.646 -5.479 -20.141 1.00 80.81 97 MET A N 1
ATOM 796 C CA . MET A 1 97 ? 24.629 -5.800 -18.712 1.00 80.81 97 MET A CA 1
ATOM 797 C C . MET A 1 97 ? 24.059 -4.642 -17.884 1.00 80.81 97 MET A C 1
ATOM 799 O O . MET A 1 97 ? 23.172 -4.857 -17.057 1.00 80.81 97 MET A O 1
ATOM 803 N N . ASN A 1 98 ? 24.514 -3.410 -18.137 1.00 84.12 98 ASN A N 1
ATOM 804 C CA . ASN A 1 98 ? 24.004 -2.227 -17.440 1.00 84.12 98 ASN A CA 1
ATOM 805 C C . ASN A 1 98 ? 22.504 -2.022 -17.688 1.00 84.12 98 ASN A C 1
ATOM 807 O O . ASN A 1 98 ? 21.762 -1.723 -16.754 1.00 84.12 98 ASN A O 1
ATOM 811 N N . LEU A 1 99 ? 22.035 -2.259 -18.915 1.00 82.75 99 LEU A N 1
ATOM 812 C CA . LEU A 1 99 ? 20.619 -2.155 -19.256 1.00 82.75 99 LEU A CA 1
ATOM 813 C C . LEU A 1 99 ? 19.759 -3.172 -18.489 1.00 82.75 99 LEU A C 1
ATOM 815 O O . LEU A 1 99 ? 18.699 -2.817 -17.970 1.00 82.75 99 LEU A O 1
ATOM 819 N N . ILE A 1 100 ? 20.221 -4.422 -18.384 1.00 83.50 100 ILE A N 1
ATOM 820 C CA . ILE A 1 100 ? 19.521 -5.469 -17.629 1.00 83.50 100 ILE A CA 1
ATOM 821 C C . ILE A 1 100 ? 19.442 -5.093 -16.145 1.00 83.50 100 ILE A C 1
ATOM 823 O O . ILE A 1 100 ? 18.361 -5.160 -15.557 1.00 83.50 100 ILE A O 1
ATOM 827 N N . LEU A 1 101 ? 20.551 -4.649 -15.545 1.00 88.12 101 LEU A N 1
ATOM 828 C CA . LEU A 1 101 ? 20.578 -4.258 -14.132 1.00 88.12 101 LEU A CA 1
ATOM 829 C C . LEU A 1 101 ? 19.650 -3.068 -13.845 1.00 88.12 101 LEU A C 1
ATOM 831 O O . LEU A 1 101 ? 18.877 -3.114 -12.886 1.00 88.12 101 LEU A O 1
ATOM 835 N N . SER A 1 102 ? 19.669 -2.028 -14.684 1.00 87.94 102 SER A N 1
ATOM 836 C CA . SER A 1 102 ? 18.768 -0.877 -14.534 1.00 87.94 102 SER A CA 1
ATOM 837 C C . SER A 1 102 ? 17.294 -1.260 -14.699 1.00 87.94 102 SER A C 1
ATOM 839 O O . SER A 1 102 ? 16.444 -0.742 -13.977 1.00 87.94 102 SER A O 1
ATOM 841 N N . CYS A 1 103 ? 16.980 -2.191 -15.603 1.00 86.00 103 CYS A N 1
ATOM 842 C CA . CYS A 1 103 ? 15.625 -2.706 -15.796 1.00 86.00 103 CYS A CA 1
ATOM 843 C C . CYS A 1 103 ? 15.106 -3.441 -14.551 1.00 86.00 103 CYS A C 1
ATOM 845 O O . CYS A 1 103 ? 13.999 -3.161 -14.085 1.00 86.00 103 CYS A O 1
ATOM 847 N N . ILE A 1 104 ? 15.922 -4.333 -13.977 1.00 88.00 104 ILE A N 1
ATOM 848 C CA . ILE A 1 104 ? 15.568 -5.060 -12.752 1.00 88.00 104 ILE A CA 1
ATOM 849 C C . ILE A 1 104 ? 15.284 -4.071 -11.621 1.00 88.00 104 ILE A C 1
ATOM 851 O O . ILE A 1 104 ? 14.260 -4.194 -10.955 1.00 88.00 104 ILE A O 1
ATOM 855 N N . ALA A 1 105 ? 16.144 -3.064 -11.441 1.00 89.31 105 ALA A N 1
ATOM 856 C CA . ALA A 1 105 ? 15.945 -2.029 -10.430 1.00 89.31 105 ALA A CA 1
ATOM 857 C C . ALA A 1 105 ? 14.649 -1.229 -10.663 1.00 89.31 105 ALA A C 1
ATOM 859 O O . ALA A 1 105 ? 13.886 -0.994 -9.730 1.00 89.31 105 ALA A O 1
ATOM 860 N N . ALA A 1 106 ? 14.350 -0.854 -11.909 1.00 88.12 106 ALA A N 1
ATOM 861 C CA . ALA A 1 106 ? 13.152 -0.082 -12.231 1.00 88.12 106 ALA A CA 1
ATOM 862 C C . ALA A 1 106 ? 11.844 -0.864 -12.000 1.00 88.12 106 ALA A C 1
ATOM 864 O O . ALA A 1 106 ? 10.847 -0.282 -11.572 1.00 88.12 106 ALA A O 1
ATOM 865 N N . LEU A 1 107 ? 11.842 -2.183 -12.230 1.00 86.94 107 LEU A N 1
ATOM 866 C CA . LEU A 1 107 ? 10.680 -3.044 -11.974 1.00 86.94 107 LEU A CA 1
ATOM 867 C C . LEU A 1 107 ? 10.384 -3.251 -10.480 1.00 86.94 107 LEU A C 1
ATOM 869 O O . LEU A 1 107 ? 9.270 -3.648 -10.138 1.00 86.94 107 LEU A O 1
ATOM 873 N N . GLN A 1 108 ? 11.330 -2.966 -9.581 1.00 89.44 108 GLN A N 1
ATOM 874 C CA . GLN A 1 108 ? 11.128 -3.161 -8.142 1.00 89.44 108 GLN A CA 1
ATOM 875 C C . GLN A 1 108 ? 10.057 -2.227 -7.573 1.00 89.44 108 GLN A C 1
ATOM 877 O O . GLN A 1 108 ? 9.181 -2.689 -6.844 1.00 89.44 108 GLN A O 1
ATOM 882 N N . ALA A 1 109 ? 10.082 -0.936 -7.916 1.00 88.88 109 ALA A N 1
ATOM 883 C CA . ALA A 1 109 ? 9.170 0.046 -7.323 1.00 88.88 109 ALA A CA 1
ATOM 884 C C . ALA A 1 109 ? 7.674 -0.254 -7.592 1.00 88.88 109 ALA A C 1
ATOM 886 O O . ALA A 1 109 ? 6.896 -0.244 -6.637 1.00 88.88 109 ALA A O 1
ATOM 887 N N . PRO A 1 110 ? 7.245 -0.609 -8.820 1.00 86.69 110 PRO A N 1
ATOM 888 C CA . PRO A 1 110 ? 5.859 -1.006 -9.087 1.00 86.69 110 PRO A CA 1
ATOM 889 C C . PRO A 1 110 ? 5.457 -2.307 -8.388 1.00 86.69 110 PRO A C 1
ATOM 891 O O . PRO A 1 110 ? 4.349 -2.408 -7.872 1.00 86.69 110 PRO A O 1
ATOM 894 N N . ILE A 1 111 ? 6.353 -3.301 -8.335 1.00 87.25 111 ILE A N 1
ATOM 895 C CA . ILE A 1 111 ? 6.079 -4.577 -7.655 1.00 87.25 111 ILE A CA 1
ATOM 896 C C . ILE A 1 111 ? 5.866 -4.347 -6.154 1.00 87.25 111 ILE A C 1
ATOM 898 O O . ILE A 1 111 ? 4.919 -4.883 -5.575 1.00 87.25 111 ILE A O 1
ATOM 902 N N . ILE A 1 112 ? 6.715 -3.520 -5.535 1.00 90.62 112 ILE A N 1
ATOM 903 C CA . ILE A 1 112 ? 6.574 -3.117 -4.133 1.00 90.62 112 ILE A CA 1
ATOM 904 C C . ILE A 1 112 ? 5.233 -2.404 -3.932 1.00 90.62 112 ILE A C 1
ATOM 906 O O . ILE A 1 112 ? 4.471 -2.800 -3.053 1.00 90.62 112 ILE A O 1
ATOM 910 N N . MET A 1 113 ? 4.904 -1.433 -4.787 1.00 87.88 113 MET A N 1
ATOM 911 C CA . MET A 1 113 ? 3.654 -0.669 -4.712 1.00 87.88 113 MET A CA 1
ATOM 912 C C . MET A 1 113 ? 2.409 -1.560 -4.863 1.00 87.88 113 MET A C 1
ATOM 914 O O . MET A 1 113 ? 1.434 -1.393 -4.138 1.00 87.88 113 MET A O 1
ATOM 918 N N . MET A 1 114 ? 2.438 -2.565 -5.742 1.00 87.00 114 MET A N 1
ATOM 919 C CA . MET A 1 114 ? 1.340 -3.533 -5.877 1.00 87.00 114 MET A CA 1
ATOM 920 C C . MET A 1 114 ? 1.197 -4.429 -4.649 1.00 87.00 114 MET A C 1
ATOM 922 O O . MET A 1 114 ? 0.081 -4.710 -4.208 1.00 87.00 114 MET A O 1
ATOM 926 N N . SER A 1 115 ? 2.320 -4.891 -4.094 1.00 88.94 115 SER A N 1
ATOM 927 C CA . SER A 1 115 ? 2.295 -5.679 -2.864 1.00 88.94 115 SER A CA 1
ATOM 928 C C . SER A 1 115 ? 1.758 -4.859 -1.693 1.00 88.94 115 SER A C 1
ATOM 930 O O . SER A 1 115 ? 1.027 -5.410 -0.873 1.00 88.94 115 SER A O 1
ATOM 932 N N . GLN A 1 116 ? 2.095 -3.567 -1.636 1.00 89.75 116 GLN A N 1
ATOM 933 C CA . GLN A 1 116 ? 1.571 -2.623 -0.650 1.00 89.75 116 GLN A CA 1
ATOM 934 C C . GLN A 1 116 ? 0.065 -2.428 -0.824 1.00 89.75 116 GLN A C 1
ATOM 936 O O . GLN A 1 116 ? -0.668 -2.694 0.116 1.00 89.75 116 GLN A O 1
ATOM 941 N N . ASN A 1 117 ? -0.417 -2.122 -2.031 1.00 87.94 117 ASN A N 1
ATOM 942 C CA . ASN A 1 117 ? -1.847 -1.924 -2.292 1.00 87.94 117 ASN A CA 1
ATOM 943 C C . ASN A 1 117 ? -2.693 -3.160 -1.912 1.00 87.94 117 ASN A C 1
ATOM 945 O O . ASN A 1 117 ? -3.753 -3.054 -1.300 1.00 87.94 117 ASN A O 1
ATOM 949 N N . ARG A 1 118 ? -2.191 -4.370 -2.207 1.00 88.19 118 ARG A N 1
ATOM 950 C CA . ARG A 1 118 ? -2.845 -5.621 -1.784 1.00 88.19 118 ARG A CA 1
ATOM 951 C C . ARG A 1 118 ? -2.834 -5.799 -0.262 1.00 88.19 118 ARG A C 1
ATOM 953 O O . ARG A 1 118 ? -3.782 -6.348 0.298 1.00 88.19 118 ARG A O 1
ATOM 960 N N . GLN A 1 119 ? -1.747 -5.409 0.398 1.00 90.44 119 GLN A N 1
ATOM 961 C CA . GLN A 1 119 ? -1.635 -5.489 1.850 1.00 90.44 119 GLN A CA 1
ATOM 962 C C . GLN A 1 119 ? -2.574 -4.483 2.526 1.00 90.44 119 GLN A C 1
ATOM 964 O O . GLN A 1 119 ? -3.286 -4.872 3.441 1.00 90.44 119 GLN A O 1
ATOM 969 N N . GLU A 1 120 ? -2.662 -3.256 2.015 1.00 89.75 120 GLU A N 1
ATOM 970 C CA . GLU A 1 120 ? -3.581 -2.216 2.488 1.00 89.75 120 GLU A CA 1
ATOM 971 C C . GLU A 1 120 ? -5.046 -2.645 2.37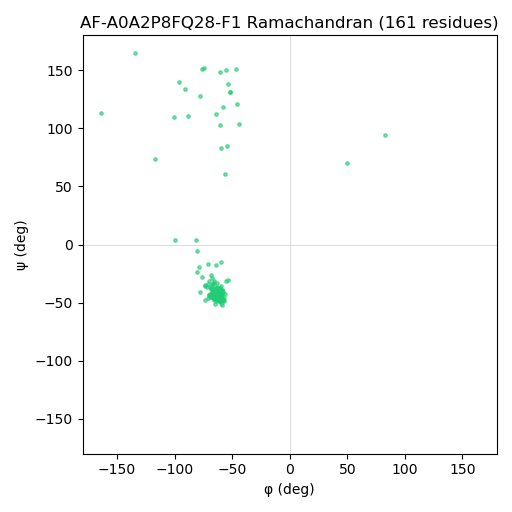1 1.00 89.75 120 GLU A C 1
ATOM 973 O O . GLU A 1 120 ? -5.819 -2.464 3.309 1.00 89.75 120 GLU A O 1
ATOM 978 N N . GLU A 1 121 ? -5.439 -3.280 1.262 1.00 89.19 121 GLU A N 1
ATOM 979 C CA . GLU A 1 121 ? -6.797 -3.815 1.114 1.00 89.19 121 GLU A CA 1
ATOM 980 C C . GLU A 1 121 ? -7.095 -4.913 2.145 1.00 89.19 121 GLU A C 1
ATOM 982 O O . GLU A 1 121 ? -8.172 -4.948 2.749 1.00 89.19 121 GLU A O 1
ATOM 987 N N . LYS A 1 122 ? -6.124 -5.799 2.390 1.00 91.62 122 LYS A N 1
ATOM 988 C CA . LYS A 1 122 ? -6.244 -6.844 3.409 1.00 91.62 122 LYS A CA 1
ATOM 989 C C . LYS A 1 122 ? -6.302 -6.259 4.819 1.00 91.62 122 LYS A C 1
ATOM 991 O O . LYS A 1 122 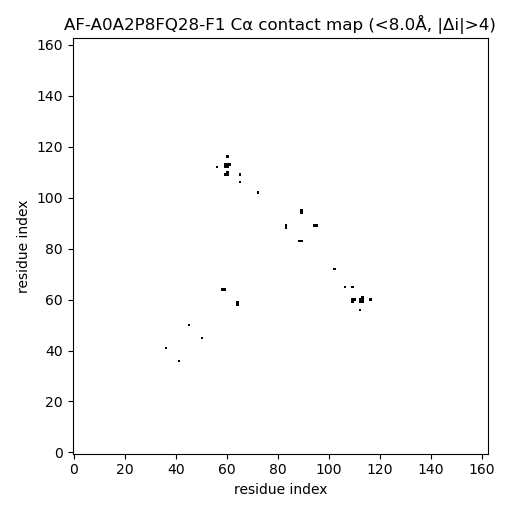? -7.093 -6.733 5.634 1.00 91.62 122 LYS A O 1
ATOM 996 N N . ASP A 1 123 ? -5.496 -5.243 5.096 1.00 92.12 123 ASP A N 1
ATOM 997 C CA . ASP A 1 123 ? -5.470 -4.548 6.378 1.00 92.12 123 ASP A CA 1
ATOM 998 C C . ASP A 1 123 ? -6.778 -3.776 6.601 1.00 92.12 123 ASP A C 1
ATOM 1000 O O . ASP A 1 123 ? -7.318 -3.823 7.703 1.00 92.12 123 ASP A O 1
ATOM 1004 N N . ARG A 1 124 ? -7.374 -3.184 5.554 1.00 89.31 124 ARG A N 1
ATOM 1005 C CA . ARG A 1 124 ? -8.714 -2.576 5.617 1.00 89.31 124 ARG A CA 1
ATOM 1006 C C . ARG A 1 124 ? -9.772 -3.595 6.040 1.00 89.31 124 ARG A C 1
ATOM 1008 O O . ARG A 1 124 ? -10.476 -3.365 7.018 1.00 89.31 124 ARG A O 1
ATOM 1015 N N . MET A 1 125 ? -9.835 -4.746 5.365 1.00 89.69 125 MET A N 1
ATOM 1016 C CA . MET A 1 125 ? -10.777 -5.817 5.727 1.00 89.69 125 MET A CA 1
ATOM 1017 C C . MET A 1 125 ? -10.543 -6.340 7.148 1.00 89.69 125 MET A C 1
ATOM 1019 O O . MET A 1 125 ? -11.488 -6.658 7.869 1.00 89.69 125 MET A O 1
ATOM 1023 N N . ARG A 1 126 ? -9.278 -6.437 7.571 1.00 91.31 126 ARG A N 1
ATOM 1024 C CA . ARG A 1 126 ? -8.934 -6.855 8.930 1.00 91.31 126 ARG A CA 1
ATOM 1025 C C . ARG A 1 126 ? -9.416 -5.841 9.965 1.00 91.31 126 ARG A C 1
ATOM 1027 O O . ARG A 1 126 ? -10.017 -6.253 10.949 1.00 91.31 126 ARG A O 1
ATOM 1034 N N . ASN A 1 127 ? -9.209 -4.550 9.718 1.00 88.44 127 ASN A N 1
ATOM 1035 C CA . ASN A 1 127 ? -9.661 -3.478 10.602 1.00 88.44 127 ASN A CA 1
ATOM 1036 C C . ASN A 1 127 ? -11.192 -3.462 10.733 1.00 88.44 127 ASN A C 1
ATOM 1038 O O . ASN A 1 127 ? -11.706 -3.330 11.841 1.00 88.44 127 ASN A O 1
ATOM 1042 N N . GLU A 1 128 ? -11.922 -3.660 9.630 1.00 86.69 128 GLU A N 1
ATOM 1043 C CA . GLU A 1 128 ? -13.385 -3.802 9.646 1.00 86.69 128 GLU A CA 1
ATOM 1044 C C . GLU A 1 128 ? -13.828 -5.004 10.497 1.00 86.69 128 GLU A C 1
ATOM 1046 O O . GLU A 1 128 ? -14.733 -4.898 11.325 1.00 86.69 128 GLU A O 1
ATOM 1051 N N . ASN A 1 129 ? -13.167 -6.153 10.350 1.00 89.06 129 ASN A N 1
ATOM 1052 C CA . ASN A 1 129 ? -13.491 -7.343 11.133 1.00 89.06 129 ASN A CA 1
ATOM 1053 C C . ASN A 1 129 ? -13.153 -7.182 12.627 1.00 89.06 129 ASN A C 1
ATOM 1055 O O . ASN A 1 129 ? -13.961 -7.543 13.483 1.00 89.06 129 ASN A O 1
ATOM 1059 N N . ASP A 1 130 ? -11.987 -6.619 12.948 1.00 90.94 130 ASP A N 1
ATOM 1060 C CA . ASP A 1 130 ? -11.571 -6.340 14.326 1.00 90.94 130 ASP A CA 1
ATOM 1061 C C . ASP A 1 130 ? -12.554 -5.365 14.997 1.00 90.94 130 ASP A C 1
ATOM 1063 O O . ASP A 1 130 ? -12.935 -5.558 16.157 1.00 90.94 130 ASP A O 1
ATOM 1067 N N . TYR A 1 131 ? -13.053 -4.383 14.240 1.00 84.94 131 TYR A N 1
ATOM 1068 C CA . TYR A 1 131 ? -14.121 -3.493 14.679 1.00 84.94 131 TYR A CA 1
ATOM 1069 C C . TYR A 1 131 ? -15.416 -4.257 15.018 1.00 84.94 131 TYR A C 1
ATOM 1071 O O . TYR A 1 131 ? -15.960 -4.102 16.115 1.00 84.94 131 TYR A O 1
ATOM 1079 N N . LEU A 1 132 ? -15.895 -5.130 14.125 1.00 84.81 132 LEU A N 1
ATOM 1080 C CA . LEU A 1 132 ? -17.115 -5.919 14.354 1.00 84.81 132 LEU A CA 1
ATOM 1081 C C . LEU A 1 132 ? -16.990 -6.850 15.569 1.00 84.81 132 LEU A C 1
ATOM 1083 O O . LEU A 1 132 ? -17.948 -7.023 16.328 1.00 84.81 132 LEU A O 1
ATOM 1087 N N . ILE A 1 133 ? -15.810 -7.434 15.784 1.00 89.00 133 ILE A N 1
ATOM 1088 C CA . ILE A 1 133 ? -15.519 -8.257 16.964 1.00 89.00 133 ILE A CA 1
ATOM 1089 C C . ILE A 1 133 ? -15.587 -7.414 18.242 1.00 89.00 133 ILE A C 1
ATOM 1091 O O . ILE A 1 133 ? -16.162 -7.863 19.241 1.00 89.00 133 ILE A O 1
ATOM 1095 N N . ASN A 1 134 ? -15.033 -6.199 18.220 1.00 87.19 134 ASN A N 1
ATOM 1096 C CA . ASN A 1 134 ? -15.077 -5.286 19.359 1.00 87.19 134 ASN A CA 1
ATOM 1097 C C . ASN A 1 134 ? -16.524 -4.896 19.702 1.00 87.19 134 ASN A C 1
ATOM 1099 O O . ASN A 1 134 ? -16.955 -5.071 20.844 1.00 87.19 134 ASN A O 1
ATOM 1103 N N . LEU A 1 135 ? -17.308 -4.507 18.691 1.00 83.06 135 LEU A N 1
ATOM 1104 C CA . LEU A 1 135 ? -18.721 -4.166 18.849 1.00 83.06 135 LEU A CA 1
ATOM 1105 C C . LEU A 1 135 ? -19.529 -5.340 19.418 1.00 83.06 135 LEU A C 1
ATOM 1107 O O . LEU A 1 135 ? -20.300 -5.178 20.368 1.00 83.06 135 LEU A O 1
ATOM 1111 N N . LYS A 1 136 ? -19.323 -6.549 18.881 1.00 85.25 136 LYS A N 1
ATOM 1112 C CA . LYS A 1 136 ? -19.971 -7.769 19.377 1.00 85.25 136 LYS A CA 1
ATOM 1113 C C . LYS A 1 136 ? -19.628 -8.035 20.842 1.00 85.25 136 LYS A C 1
ATOM 1115 O O . LYS A 1 136 ? -20.520 -8.360 21.624 1.00 85.25 136 LYS A O 1
ATOM 1120 N N . SER A 1 137 ? -18.358 -7.892 21.213 1.00 91.00 137 SER A N 1
ATOM 1121 C CA . SER A 1 137 ? -17.900 -8.084 22.592 1.00 91.00 137 SER A CA 1
ATOM 1122 C C . SER A 1 137 ? -18.571 -7.094 23.540 1.00 91.00 137 SER A C 1
ATOM 1124 O O . SER A 1 137 ? -19.036 -7.482 24.610 1.00 91.00 137 SER A O 1
ATOM 1126 N N . GLU A 1 138 ? -18.711 -5.836 23.126 1.00 84.88 138 GLU A N 1
ATOM 1127 C CA . GLU A 1 138 ? -19.366 -4.815 23.937 1.00 84.88 138 GLU A CA 1
ATOM 1128 C C . GLU A 1 138 ? -20.865 -5.088 24.149 1.00 84.88 138 GLU A C 1
ATOM 1130 O O . GLU A 1 138 ? -21.364 -4.962 25.270 1.00 84.88 138 GLU A O 1
ATOM 1135 N N . ILE A 1 139 ? -21.587 -5.517 23.107 1.00 82.12 139 ILE A N 1
ATOM 1136 C CA . ILE A 1 139 ? -22.999 -5.924 23.220 1.00 82.12 139 ILE A CA 1
ATOM 1137 C C . ILE A 1 139 ? -23.140 -7.102 24.191 1.00 82.12 139 ILE A C 1
ATOM 1139 O O . ILE A 1 139 ? -24.024 -7.099 25.051 1.00 82.12 139 ILE A O 1
ATOM 1143 N N . VAL A 1 140 ? -22.251 -8.095 24.090 1.00 82.44 140 VAL A N 1
ATOM 1144 C CA . VAL A 1 140 ? -22.247 -9.257 24.988 1.00 82.44 140 VAL A CA 1
ATOM 1145 C C . VAL A 1 140 ? -22.020 -8.825 26.438 1.00 82.44 140 VAL A C 1
ATOM 1147 O O . VAL A 1 140 ? -22.792 -9.238 27.302 1.00 82.44 140 VAL A O 1
ATOM 1150 N N . ILE A 1 141 ? -21.039 -7.957 26.709 1.00 88.56 141 ILE A N 1
ATOM 1151 C CA . ILE A 1 141 ? -20.757 -7.448 28.062 1.00 88.56 141 ILE A CA 1
ATOM 1152 C C . ILE A 1 141 ? -21.977 -6.724 28.641 1.00 88.56 141 ILE A C 1
ATOM 1154 O O . ILE A 1 141 ? -22.397 -7.038 29.751 1.00 88.56 141 ILE A O 1
ATOM 1158 N N . ARG A 1 142 ? -22.608 -5.823 27.880 1.00 80.25 142 ARG A N 1
ATOM 1159 C CA . ARG A 1 142 ? -23.817 -5.115 28.339 1.00 80.25 142 ARG A CA 1
ATOM 1160 C C . ARG A 1 142 ? -24.983 -6.058 28.607 1.00 80.25 142 ARG A C 1
ATOM 1162 O O . ARG A 1 142 ? -25.708 -5.884 29.579 1.00 80.25 142 ARG A O 1
ATOM 1169 N N . SER A 1 143 ? -25.156 -7.080 27.770 1.00 79.75 143 SER A N 1
ATOM 1170 C CA . SER A 1 143 ? -26.203 -8.081 27.984 1.00 79.75 143 SER A CA 1
ATOM 1171 C C . SER A 1 143 ? -25.964 -8.915 29.250 1.00 79.75 143 SER A C 1
ATOM 1173 O O . SER A 1 143 ? -26.919 -9.309 29.918 1.00 79.75 143 SER A O 1
ATOM 1175 N N . LEU A 1 144 ? -24.697 -9.179 29.597 1.00 89.00 144 LEU A N 1
ATOM 1176 C CA . LEU A 1 144 ? -24.320 -9.863 30.833 1.00 89.00 144 LEU A CA 1
ATOM 1177 C C . LEU A 1 144 ? -24.563 -8.971 32.051 1.00 89.00 144 LEU A C 1
ATOM 1179 O O . LEU A 1 144 ? -25.142 -9.446 33.023 1.00 89.00 144 LEU A O 1
ATOM 1183 N N . ASP A 1 145 ? -24.192 -7.695 31.968 1.00 88.62 145 ASP A N 1
ATOM 1184 C CA . ASP A 1 145 ? -24.423 -6.692 33.012 1.00 88.62 145 ASP A CA 1
ATOM 1185 C C . ASP A 1 145 ? -25.920 -6.564 33.346 1.00 88.62 145 ASP A C 1
ATOM 1187 O O . ASP A 1 145 ? -26.334 -6.758 34.488 1.00 88.62 145 ASP A O 1
ATOM 1191 N N . GLN A 1 146 ? -26.770 -6.430 32.322 1.00 83.00 146 GLN A N 1
ATOM 1192 C CA . GLN A 1 146 ? -28.227 -6.417 32.490 1.00 83.00 146 GLN A CA 1
ATOM 1193 C C . GLN A 1 146 ? -28.762 -7.697 33.145 1.00 83.00 146 GLN A C 1
ATOM 1195 O O . GLN A 1 146 ? -29.625 -7.635 34.021 1.00 83.00 146 GLN A O 1
ATOM 1200 N N . LYS A 1 147 ? -28.265 -8.873 32.740 1.00 81.69 147 LYS A N 1
ATOM 1201 C CA . LYS A 1 147 ? -28.661 -10.148 33.360 1.00 81.69 147 LYS A CA 1
ATOM 1202 C C . LYS A 1 147 ? -28.232 -10.217 34.826 1.00 81.69 147 LYS A C 1
ATOM 1204 O O . LYS A 1 147 ? -29.015 -10.688 35.651 1.00 81.69 147 LYS A O 1
ATOM 1209 N N . MET A 1 148 ? -27.034 -9.741 35.160 1.00 89.62 148 MET A N 1
ATOM 1210 C CA . MET A 1 148 ? -26.548 -9.688 36.539 1.00 89.62 148 MET A CA 1
ATOM 1211 C C . MET A 1 148 ? -27.408 -8.769 37.404 1.00 89.62 148 MET A C 1
ATOM 1213 O O . MET A 1 148 ? -27.849 -9.190 38.472 1.00 89.62 148 MET A O 1
ATOM 1217 N N . ASP A 1 149 ? -27.744 -7.579 36.914 1.00 83.62 149 ASP A N 1
ATOM 1218 C CA . ASP A 1 149 ? -28.644 -6.643 37.590 1.00 83.62 149 ASP A CA 1
ATOM 1219 C C . ASP A 1 149 ? -30.034 -7.230 37.845 1.00 83.62 149 ASP A C 1
ATOM 1221 O O . ASP A 1 149 ? -30.629 -7.012 38.905 1.00 83.62 149 ASP A O 1
ATOM 1225 N N . LEU A 1 150 ? -30.568 -7.995 36.889 1.00 80.75 150 LEU A N 1
ATOM 1226 C CA . LEU A 1 150 ? -31.851 -8.678 37.047 1.00 80.75 150 LEU A CA 1
ATOM 1227 C C . LEU A 1 150 ? -31.786 -9.755 38.130 1.00 80.75 150 LEU A C 1
ATOM 1229 O O . LEU A 1 150 ? -32.684 -9.829 38.970 1.00 80.75 150 LEU A O 1
ATOM 1233 N N . LEU A 1 151 ? -30.726 -10.567 38.143 1.00 83.44 151 LEU A N 1
ATOM 1234 C CA . LEU A 1 151 ? -30.527 -11.580 39.179 1.00 83.44 151 LEU A CA 1
ATOM 1235 C C . LEU A 1 151 ? -30.352 -10.939 40.557 1.00 83.44 151 LEU A C 1
ATOM 1237 O O . LEU A 1 151 ? -30.962 -11.402 41.523 1.00 83.44 151 LEU A O 1
ATOM 1241 N N . LEU A 1 152 ? -29.586 -9.851 40.642 1.00 83.19 152 LEU A N 1
ATOM 1242 C CA . LEU A 1 152 ? -29.418 -9.081 41.868 1.00 83.19 152 LEU A CA 1
ATOM 1243 C C . LEU A 1 152 ? -30.752 -8.500 42.334 1.00 83.19 152 LEU A C 1
ATOM 1245 O O . LEU A 1 152 ? -31.121 -8.734 43.477 1.00 83.19 152 LEU A O 1
ATOM 1249 N N . ARG A 1 153 ? -31.539 -7.848 41.469 1.00 74.88 153 ARG A N 1
ATOM 1250 C CA . ARG A 1 153 ? -32.883 -7.358 41.830 1.00 74.88 153 ARG A CA 1
ATOM 1251 C C . ARG A 1 153 ? -33.820 -8.471 42.290 1.00 74.88 153 ARG A C 1
ATOM 1253 O O . ARG A 1 153 ? -34.585 -8.261 43.226 1.00 74.88 153 ARG A O 1
ATOM 1260 N N . ASN A 1 154 ? -33.770 -9.645 41.664 1.00 71.06 154 ASN A N 1
ATOM 1261 C CA . ASN A 1 154 ? -34.633 -10.765 42.038 1.00 71.06 154 ASN A CA 1
ATOM 1262 C C . ASN A 1 154 ? -34.228 -11.372 43.396 1.00 71.06 154 ASN A C 1
ATOM 1264 O O . ASN A 1 154 ? -35.083 -11.779 44.176 1.00 71.06 154 ASN A O 1
ATOM 1268 N N . LYS A 1 155 ? -32.928 -11.375 43.721 1.00 61.28 155 LYS A N 1
ATOM 1269 C CA . LYS A 1 155 ? -32.407 -11.785 45.038 1.00 61.28 155 LYS A CA 1
ATOM 1270 C C . LYS A 1 155 ? -32.523 -10.694 46.110 1.00 61.28 155 LYS A C 1
ATOM 1272 O O . LYS A 1 155 ? -32.551 -11.022 47.290 1.00 61.28 155 LYS A O 1
ATOM 1277 N N . LEU A 1 156 ? -32.599 -9.426 45.706 1.00 60.28 156 LEU A N 1
ATOM 1278 C CA . LEU A 1 156 ? -32.692 -8.251 46.576 1.00 60.28 156 LEU A CA 1
ATOM 1279 C C . LEU A 1 156 ? -34.120 -7.705 46.717 1.00 60.28 156 LEU A C 1
ATOM 1281 O O . LEU A 1 156 ? -34.276 -6.690 47.387 1.00 60.28 156 LEU A O 1
ATOM 1285 N N . LYS A 1 157 ? -35.158 -8.346 46.146 1.00 48.66 157 LYS A N 1
ATOM 1286 C CA . LYS A 1 157 ? -36.560 -8.092 46.531 1.00 48.66 157 LYS A CA 1
ATOM 1287 C C . LYS A 1 157 ? -36.674 -8.439 48.019 1.00 48.66 157 LYS A C 1
ATOM 1289 O O . LYS A 1 157 ? -36.667 -9.625 48.354 1.00 48.66 157 LYS A O 1
ATOM 1294 N N . PRO A 1 158 ? -36.701 -7.451 48.926 1.00 50.75 158 PRO A N 1
ATOM 1295 C CA . PRO A 1 158 ? -36.652 -7.748 50.334 1.00 50.75 158 PRO A CA 1
ATOM 1296 C C . PRO A 1 158 ? -38.008 -8.291 50.768 1.00 50.75 158 PRO A C 1
ATOM 1298 O O . PRO A 1 158 ? -39.059 -7.954 50.219 1.00 50.75 158 PRO A O 1
ATOM 1301 N N . TYR A 1 159 ? -37.932 -9.116 51.801 1.00 55.16 159 TYR A N 1
ATOM 1302 C CA . TYR A 1 159 ? -38.969 -9.477 52.753 1.00 55.16 159 TYR A CA 1
ATOM 1303 C C . TYR A 1 159 ? -39.535 -8.200 53.419 1.00 55.16 159 TYR A C 1
ATOM 1305 O O . TYR A 1 159 ? -39.388 -7.992 54.619 1.00 55.16 159 TYR A O 1
ATOM 1313 N N . THR A 1 160 ? -40.110 -7.276 52.650 1.00 54.97 160 THR A N 1
ATOM 1314 C CA . THR A 1 160 ? -40.742 -6.071 53.187 1.00 54.97 160 THR A CA 1
ATOM 1315 C C . THR A 1 160 ? -42.246 -6.307 53.195 1.00 54.97 160 THR A C 1
ATOM 1317 O O . THR A 1 160 ? -42.898 -6.300 52.155 1.00 54.97 160 THR A O 1
ATOM 1320 N N . ILE A 1 161 ? -42.755 -6.443 54.422 1.00 61.03 161 ILE A N 1
ATOM 1321 C CA . ILE A 1 161 ? -44.160 -6.444 54.853 1.00 61.03 161 ILE A CA 1
ATOM 1322 C C . ILE A 1 161 ? -44.895 -7.786 54.707 1.00 61.03 161 ILE A C 1
ATOM 1324 O O . ILE A 1 161 ? -45.548 -8.058 53.706 1.00 61.03 161 ILE A O 1
ATOM 1328 N N . CYS A 1 162 ? -44.896 -8.564 55.796 1.00 46.00 162 CYS A N 1
ATOM 1329 C CA . CYS A 1 162 ? -46.142 -8.832 56.524 1.00 46.00 162 CYS A CA 1
ATOM 1330 C C . CYS A 1 162 ? -45.869 -9.395 57.933 1.00 46.00 162 CYS A C 1
ATOM 1332 O O . CYS A 1 162 ? -45.468 -10.547 58.065 1.00 46.00 162 CYS A O 1
ATOM 1334 N N . ARG A 1 163 ? -46.220 -8.571 58.934 1.00 41.16 163 ARG A N 1
ATOM 1335 C CA . ARG A 1 163 ? -46.409 -8.849 60.371 1.00 41.16 163 ARG A CA 1
ATOM 1336 C C . ARG A 1 163 ? -45.180 -8.971 61.271 1.00 41.16 163 ARG A C 1
ATOM 1338 O O . ARG A 1 163 ? -44.317 -9.833 61.021 1.00 41.16 163 ARG A O 1
#

Organism: NCBI:txid363837

Radius of gyration: 34.65 Å; Cα contacts (8 Å, |Δi|>4): 21; chains: 1; bounding box: 99×33×97 Å

Solvent-accessible surface area (backbone atoms only — not comparable to full-atom values): 9359 Å² total; per-residue (Å²): 136,88,80,61,76,67,61,60,53,53,51,51,49,56,58,48,54,51,51,50,51,48,53,53,50,51,53,50,50,56,47,48,55,54,45,53,47,68,77,49,61,75,80,68,84,69,49,75,66,52,57,49,49,53,53,49,50,59,45,49,47,31,73,66,44,57,53,53,52,50,50,54,49,51,53,50,50,51,53,51,52,64,67,47,68,80,50,74,91,76,56,90,72,56,59,69,62,53,50,53,54,52,49,57,59,61,54,44,60,39,54,52,44,34,54,45,54,55,46,52,55,52,50,50,55,47,52,56,49,55,49,52,51,51,55,52,51,51,55,51,51,52,54,48,52,54,50,49,53,50,52,49,51,67,71,60,60,68,97,74,84,84,136

pLDDT: mean 76.56, std 12.56, range [41.16, 92.12]

Mean predicted aligned error: 13.83 Å

Foldseek 3Di:
DDDDPVVVVVVVVVVVVVVVVVVVVVVVVVCVVVVVCVLDPDPPPQDPVNVVVVVVLVLLLDPVNVVVLVVVLVVVVVVVCVVPVVDPDQDPPRPVVVSVVVSVVVVVVSVVSNVVVVVVVVVSVVVVVVVVVVVVVVVVVVVVVVVVVVVCVVVPPDPPDDD

Sequence (163 aa):
MNIEPEEQIFTGEMQYLEKLHKIVQETIQEKDLILNNLLHPSQDILSKEQRLSDKVAHFGGSWRFIVIFGVILMFWIIINVVVLKSSAFDPYPFILMNLILSCIAALQAPIIMMSQNRQEEKDRMRNENDYLINLKSEIVIRSLDQKMDLLLRNKLKPYTICR

Secondary structure (DSSP, 8-state):
----HHHHHHHHHHHHHHHHHHHHHHHHHHHHHHHHHHHS-------HHHHHHHHHHHHHTSHHHHHHHHHHHHHHHHHHHHHHTTSSSSPSS-HHHHHHHHHHHHHHHHHHHHHHHHHHHHHHHHHHHHHHHHHHHHHHHHHHHHHHHHHHHHHH-------